Protein AF-A0A935Y525-F1 (afdb_monomer_lite)

pLDDT: mean 77.85, std 13.58, range [33.12, 89.19]

Sequence (110 aa):
MVSRKCKESFSGASYNLYRALKESKNSITVKLVILLGSVDPIRGLLHNMGIDSTARRKDGGLLIPKWPSIVLGTPELTAMEMTGAYTTFANNGVYTKPYFVSRIEDKMEK

Secondary structure (DSSP, 8-state):
----------------HHHHHHTT-HHHHHHHHHHHS-SHHHHHHHHHTT--TT-B-TTSSBSS-SSGGGGGT-S---HHHHHHHHHHHHTTT------S-S----TT--

Structure (mmCIF, N/CA/C/O backbone):
data_AF-A0A935Y525-F1
#
_entry.id   AF-A0A935Y525-F1
#
loop_
_atom_site.group_PDB
_atom_site.id
_atom_site.type_symbol
_atom_site.label_atom_id
_atom_site.label_alt_id
_atom_site.label_comp_id
_atom_site.label_asym_id
_atom_site.label_entity_id
_atom_site.label_seq_id
_atom_site.pdbx_PDB_ins_code
_atom_site.Cartn_x
_atom_site.Cartn_y
_atom_site.Cartn_z
_atom_site.occupancy
_atom_site.B_iso_or_equiv
_atom_site.auth_seq_id
_atom_site.auth_comp_id
_atom_site.auth_asym_id
_atom_site.auth_atom_id
_atom_site.pdbx_PDB_model_num
ATOM 1 N N . MET A 1 1 ? 31.622 -11.680 11.003 1.00 33.12 1 MET A N 1
ATOM 2 C CA . MET A 1 1 ? 30.447 -11.024 11.617 1.00 33.12 1 MET A CA 1
A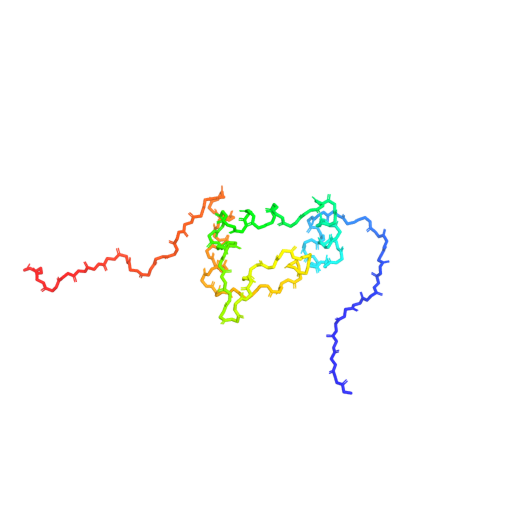TOM 3 C C . MET A 1 1 ? 29.260 -11.185 10.670 1.00 33.12 1 MET A C 1
ATOM 5 O O . MET A 1 1 ? 29.441 -11.124 9.464 1.00 33.12 1 MET A O 1
ATOM 9 N N . VAL A 1 2 ? 28.108 -11.543 11.223 1.00 39.00 2 VAL A N 1
ATOM 10 C CA . VAL A 1 2 ? 26.917 -12.141 10.594 1.00 39.00 2 VAL A CA 1
ATOM 11 C C . VAL A 1 2 ? 26.108 -11.134 9.756 1.00 39.00 2 VAL A C 1
ATOM 13 O O . VAL A 1 2 ? 25.861 -10.041 10.241 1.00 39.00 2 VAL A O 1
ATOM 16 N N . SER A 1 3 ? 25.627 -11.504 8.557 1.00 33.56 3 SER A N 1
ATOM 17 C CA . SER A 1 3 ? 24.188 -11.723 8.270 1.00 33.56 3 SER A CA 1
ATOM 18 C C . SER A 1 3 ? 23.887 -11.876 6.767 1.00 33.56 3 SER A C 1
ATOM 20 O O . SER A 1 3 ? 24.434 -11.184 5.916 1.00 33.56 3 SER A O 1
ATOM 22 N N . ARG A 1 4 ? 23.011 -12.835 6.448 1.00 53.59 4 ARG A N 1
ATOM 23 C CA . ARG A 1 4 ? 22.598 -13.283 5.108 1.00 53.59 4 ARG A CA 1
ATOM 24 C C . ARG A 1 4 ? 21.443 -12.425 4.571 1.00 53.59 4 ARG A C 1
ATOM 26 O O . ARG A 1 4 ? 20.494 -12.218 5.318 1.00 53.59 4 ARG A O 1
ATOM 33 N N . LYS A 1 5 ? 21.425 -12.123 3.263 1.00 41.03 5 LYS A N 1
ATOM 34 C CA . LYS A 1 5 ? 20.338 -12.466 2.303 1.00 41.03 5 LYS A CA 1
ATOM 35 C C . LYS A 1 5 ? 20.443 -11.642 1.013 1.00 41.03 5 LYS A C 1
ATOM 37 O O . LYS A 1 5 ? 20.055 -10.487 0.982 1.00 41.03 5 LYS A O 1
ATOM 42 N N . CYS A 1 6 ? 20.862 -12.296 -0.064 1.00 38.84 6 CYS A N 1
ATOM 43 C CA . CYS A 1 6 ? 20.088 -12.474 -1.297 1.00 38.84 6 CYS A CA 1
ATOM 44 C C . CYS A 1 6 ? 20.976 -13.288 -2.238 1.00 38.84 6 CYS A C 1
ATOM 46 O O . CYS A 1 6 ? 22.076 -12.861 -2.565 1.00 38.84 6 CYS A O 1
ATOM 48 N N . LYS A 1 7 ? 20.556 -14.501 -2.617 1.00 43.41 7 LYS A N 1
ATOM 49 C CA . LYS A 1 7 ? 21.269 -15.266 -3.648 1.00 43.41 7 LYS A CA 1
ATOM 50 C C . LYS A 1 7 ? 21.145 -14.488 -4.958 1.00 43.41 7 LYS A C 1
ATOM 52 O O . LYS A 1 7 ? 20.095 -14.540 -5.599 1.00 43.41 7 LYS A O 1
ATOM 57 N N . GLU A 1 8 ? 22.192 -13.759 -5.324 1.00 50.59 8 GLU A N 1
ATOM 58 C CA . GLU A 1 8 ? 22.363 -13.161 -6.646 1.00 50.59 8 GLU A CA 1
ATOM 59 C C . GLU A 1 8 ? 22.631 -14.281 -7.651 1.00 50.59 8 GLU A C 1
ATOM 61 O O . GLU A 1 8 ? 23.753 -14.608 -8.017 1.00 50.59 8 GLU A O 1
ATOM 66 N N . SER A 1 9 ? 21.562 -14.960 -8.044 1.00 48.06 9 SER A N 1
ATOM 67 C CA . SER A 1 9 ? 21.571 -15.876 -9.173 1.00 48.06 9 SER A CA 1
ATOM 68 C C . SER A 1 9 ? 20.479 -15.394 -10.111 1.00 48.06 9 SER A C 1
ATOM 70 O O . SER A 1 9 ? 19.292 -15.646 -9.890 1.00 48.06 9 SER A O 1
ATOM 72 N N . PHE A 1 10 ? 20.867 -14.632 -11.134 1.00 54.03 10 PHE A N 1
ATOM 73 C CA . PHE A 1 10 ? 19.968 -14.265 -12.221 1.00 54.03 10 PHE A CA 1
ATOM 74 C C . PHE A 1 10 ? 19.703 -15.526 -13.039 1.00 54.03 10 PHE A C 1
ATOM 76 O O . PHE A 1 10 ? 20.463 -15.888 -13.925 1.00 54.03 10 PHE A O 1
ATOM 83 N N . SER A 1 11 ? 18.628 -16.231 -12.690 1.00 58.19 11 SER A N 1
ATOM 84 C CA . SER A 1 11 ? 18.281 -17.536 -13.260 1.00 58.19 11 SER A CA 1
ATOM 85 C C . SER A 1 11 ? 18.023 -17.510 -14.774 1.00 58.19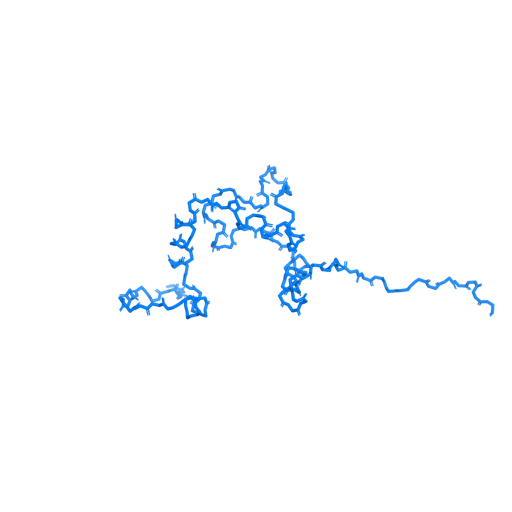 11 SER A C 1
ATOM 87 O O . SER A 1 11 ? 17.880 -18.584 -15.350 1.00 58.19 11 SER A O 1
ATOM 89 N N . GLY A 1 12 ? 17.880 -16.339 -15.411 1.00 58.81 12 GLY A N 1
ATOM 90 C CA . GLY A 1 12 ? 17.531 -16.199 -16.836 1.00 58.81 12 GLY A CA 1
ATOM 91 C C . GLY A 1 12 ? 16.158 -16.772 -17.225 1.00 58.81 12 GLY A C 1
ATOM 92 O O . GLY A 1 12 ? 15.693 -16.551 -18.336 1.00 58.81 12 GLY A O 1
ATOM 93 N N . ALA A 1 13 ? 15.494 -17.482 -16.310 1.00 62.41 13 ALA A N 1
ATOM 94 C CA . ALA A 1 13 ? 14.198 -18.095 -16.512 1.00 62.41 13 ALA A CA 1
ATOM 95 C C . ALA A 1 13 ? 13.115 -17.025 -16.657 1.00 62.41 13 ALA A C 1
ATOM 97 O O . ALA A 1 13 ? 13.087 -16.043 -15.910 1.00 62.41 13 ALA A O 1
ATOM 98 N N . SER A 1 14 ? 12.191 -17.239 -17.591 1.00 65.38 14 SER A N 1
ATOM 99 C CA . SER A 1 14 ? 10.991 -16.420 -17.713 1.00 65.38 14 SER A CA 1
ATOM 100 C C . SER A 1 14 ? 10.165 -16.535 -16.429 1.00 65.38 14 SER A C 1
ATOM 102 O O . SER A 1 14 ? 9.668 -17.606 -16.081 1.00 65.38 14 SER A O 1
ATOM 104 N N . TYR A 1 15 ? 10.023 -15.425 -15.706 1.00 73.88 15 TYR A N 1
ATOM 105 C CA . TYR A 1 15 ? 9.115 -15.322 -14.568 1.00 73.88 15 TYR A CA 1
ATOM 106 C C . TYR A 1 15 ? 7.766 -14.797 -15.051 1.00 73.88 15 TYR A C 1
ATOM 108 O O . TYR A 1 15 ? 7.700 -13.777 -15.733 1.00 73.88 15 TYR A O 1
ATOM 116 N N . ASN A 1 16 ? 6.683 -15.468 -14.659 1.00 85.62 16 ASN A N 1
ATOM 117 C CA . ASN A 1 16 ? 5.355 -14.866 -14.724 1.00 85.62 16 ASN A CA 1
ATOM 118 C C . ASN A 1 16 ? 5.166 -13.891 -13.547 1.00 85.62 16 ASN A C 1
ATOM 120 O O . ASN A 1 16 ? 5.867 -13.974 -12.532 1.00 85.62 16 ASN A O 1
ATOM 124 N N . LEU A 1 17 ? 4.214 -12.963 -13.678 1.00 84.44 17 LEU A N 1
ATOM 125 C CA . LEU A 1 17 ? 3.970 -11.935 -12.661 1.00 84.44 17 LEU A CA 1
ATOM 126 C C . LEU A 1 17 ? 3.617 -12.545 -11.295 1.00 84.44 17 LEU A C 1
ATOM 128 O O . LEU A 1 17 ? 4.088 -12.078 -10.261 1.00 84.44 17 LEU A O 1
ATOM 132 N N . TYR A 1 18 ? 2.859 -13.643 -11.305 1.00 85.38 18 TYR A N 1
ATOM 133 C CA . TYR A 1 18 ? 2.481 -14.384 -10.104 1.00 85.38 18 TYR A CA 1
ATOM 134 C C . TYR A 1 18 ? 3.700 -14.887 -9.314 1.00 85.38 18 TYR A C 1
ATOM 136 O O . TYR A 1 18 ? 3.813 -14.658 -8.111 1.00 85.38 18 TYR A O 1
ATOM 144 N N . ARG A 1 19 ? 4.651 -15.544 -9.985 1.00 84.81 19 ARG A N 1
ATOM 145 C CA . ARG A 1 19 ? 5.862 -16.084 -9.361 1.00 84.81 19 ARG A CA 1
ATOM 146 C C . ARG A 1 19 ? 6.813 -14.973 -8.936 1.00 84.81 19 ARG A C 1
ATOM 148 O O . ARG A 1 19 ? 7.405 -15.073 -7.868 1.00 84.81 19 ARG A O 1
ATOM 155 N N . ALA A 1 20 ? 6.933 -13.917 -9.740 1.00 86.44 20 ALA A N 1
ATOM 156 C CA . ALA A 1 20 ? 7.724 -12.739 -9.395 1.00 86.44 20 ALA A CA 1
ATOM 157 C C . ALA A 1 20 ? 7.250 -12.092 -8.085 1.00 86.44 20 ALA A C 1
ATOM 159 O O . ALA A 1 20 ? 8.074 -11.777 -7.225 1.00 86.44 20 ALA A O 1
ATOM 160 N N . LEU A 1 21 ? 5.929 -11.954 -7.922 1.00 85.50 21 LEU A N 1
ATOM 161 C CA . LEU A 1 21 ? 5.307 -11.444 -6.703 1.00 85.50 21 LEU A CA 1
ATOM 162 C C . LEU A 1 21 ? 5.489 -12.416 -5.529 1.00 85.50 21 LEU A C 1
ATOM 164 O O . LEU A 1 21 ? 5.917 -12.001 -4.457 1.00 85.50 21 LEU A O 1
ATOM 168 N N . LYS A 1 22 ? 5.244 -13.717 -5.744 1.00 85.88 22 LYS A N 1
ATOM 169 C CA . LYS A 1 22 ? 5.431 -14.767 -4.725 1.00 85.88 22 LYS A CA 1
ATOM 170 C C . LYS A 1 22 ? 6.857 -14.799 -4.171 1.00 85.88 22 LYS A C 1
ATOM 172 O O . LYS A 1 22 ? 7.053 -15.000 -2.978 1.00 85.88 22 LYS A O 1
ATOM 177 N N . GLU A 1 23 ? 7.851 -14.633 -5.036 1.00 86.75 23 GLU A N 1
ATOM 178 C CA . GLU A 1 23 ? 9.264 -14.630 -4.652 1.00 86.75 23 GLU A CA 1
ATOM 179 C C . GLU A 1 23 ? 9.780 -13.240 -4.234 1.00 86.75 23 GLU A C 1
ATOM 181 O O . GLU A 1 23 ? 10.970 -13.104 -3.947 1.00 86.75 23 GLU A O 1
ATOM 186 N N . SER A 1 24 ? 8.910 -12.220 -4.191 1.00 86.12 24 SER A N 1
ATOM 187 C CA . SER A 1 24 ? 9.243 -10.837 -3.824 1.00 86.12 24 SER A CA 1
ATOM 188 C C . SER A 1 24 ? 10.477 -10.303 -4.572 1.00 86.12 24 SER A C 1
ATOM 190 O O . SER A 1 24 ? 11.447 -9.804 -3.997 1.00 86.12 24 SER A O 1
ATOM 192 N N . LYS A 1 25 ? 10.498 -10.488 -5.898 1.00 85.00 25 LYS A N 1
ATOM 193 C CA . LYS A 1 25 ? 11.638 -10.106 -6.743 1.00 85.00 25 LYS A CA 1
ATOM 194 C C . LYS A 1 25 ? 11.599 -8.617 -7.081 1.00 85.00 25 LYS A C 1
ATOM 196 O O . LYS A 1 25 ? 11.044 -8.222 -8.106 1.00 85.00 25 LYS A O 1
ATOM 201 N N . ASN A 1 26 ? 12.296 -7.811 -6.283 1.00 85.56 26 ASN A N 1
ATOM 202 C CA . ASN A 1 26 ? 12.410 -6.358 -6.469 1.00 85.56 26 ASN A CA 1
ATOM 203 C C . ASN A 1 26 ? 12.801 -5.943 -7.897 1.00 85.56 26 ASN A C 1
ATOM 205 O O . ASN A 1 26 ? 12.224 -5.007 -8.439 1.00 85.56 26 ASN A O 1
ATOM 209 N N . SER A 1 27 ? 13.738 -6.650 -8.541 1.00 83.62 27 SER A N 1
ATOM 210 C CA . SER A 1 27 ? 14.187 -6.329 -9.906 1.00 83.62 27 SER A CA 1
ATOM 211 C C . SER A 1 27 ? 13.058 -6.400 -10.941 1.00 83.62 27 SER A C 1
ATOM 213 O O . SER A 1 27 ? 13.045 -5.617 -11.888 1.00 83.62 27 SER A O 1
ATOM 215 N N . ILE A 1 28 ? 12.098 -7.316 -10.760 1.00 85.56 28 ILE A N 1
ATOM 216 C CA . ILE A 1 28 ? 10.932 -7.436 -11.644 1.00 85.56 28 ILE A CA 1
ATOM 217 C C . ILE A 1 28 ? 9.955 -6.298 -11.348 1.00 85.56 28 ILE A C 1
ATOM 219 O O . ILE A 1 28 ? 9.495 -5.646 -12.281 1.00 85.56 28 ILE A O 1
ATOM 223 N N . THR A 1 29 ? 9.711 -5.989 -10.072 1.00 84.88 29 THR A N 1
ATOM 224 C CA . THR A 1 29 ? 8.854 -4.866 -9.669 1.00 84.88 29 THR A CA 1
ATOM 225 C C . THR A 1 29 ? 9.374 -3.524 -10.189 1.00 84.88 29 THR A C 1
ATOM 227 O O . THR A 1 29 ? 8.611 -2.750 -10.757 1.00 84.88 29 THR A O 1
ATOM 230 N N . VAL A 1 30 ? 10.683 -3.265 -10.089 1.00 86.44 30 VAL A N 1
ATOM 231 C CA . VAL A 1 30 ? 11.316 -2.062 -10.658 1.00 86.44 30 VAL A CA 1
ATOM 232 C C . VAL A 1 30 ? 11.140 -2.024 -12.175 1.00 86.44 30 VAL A C 1
ATOM 234 O O . VAL A 1 30 ? 10.793 -0.983 -12.729 1.00 86.44 30 VAL A O 1
ATOM 237 N N . LYS A 1 31 ? 11.309 -3.163 -12.858 1.00 87.25 31 LYS A N 1
ATOM 238 C CA . LYS A 1 31 ? 11.101 -3.245 -14.306 1.00 87.25 31 LYS A CA 1
ATOM 239 C C . LYS A 1 31 ? 9.652 -2.951 -14.705 1.00 87.25 31 LYS A C 1
ATOM 241 O O . LYS A 1 31 ? 9.450 -2.284 -15.711 1.00 87.25 31 LYS A O 1
ATOM 246 N N . LEU A 1 32 ? 8.660 -3.366 -13.913 1.00 87.00 32 LEU A N 1
ATOM 247 C CA . LEU A 1 32 ? 7.252 -3.016 -14.145 1.00 87.00 32 LEU A CA 1
ATOM 248 C C . LEU A 1 32 ? 7.016 -1.507 -14.066 1.00 87.00 32 LEU A C 1
ATOM 250 O O . LEU A 1 32 ? 6.325 -0.962 -14.917 1.00 87.00 32 LEU A O 1
ATOM 254 N N . VAL A 1 33 ? 7.625 -0.817 -13.100 1.00 86.31 33 VAL A N 1
ATOM 255 C CA . VAL A 1 33 ? 7.512 0.649 -13.009 1.00 86.31 33 VAL A CA 1
ATOM 256 C C . VAL A 1 33 ? 8.158 1.342 -14.195 1.00 86.31 33 VAL A C 1
ATOM 258 O O . VAL A 1 33 ? 7.584 2.277 -14.740 1.00 86.31 33 VAL A O 1
ATOM 261 N N . ILE A 1 34 ? 9.329 0.867 -14.624 1.00 85.69 34 ILE A N 1
ATOM 262 C CA . ILE A 1 34 ? 9.996 1.402 -15.816 1.00 85.69 34 ILE A CA 1
ATOM 263 C C . ILE A 1 34 ? 9.104 1.218 -17.053 1.00 85.69 34 ILE A C 1
ATOM 265 O O . ILE A 1 34 ? 9.001 2.135 -17.860 1.00 85.69 34 ILE A O 1
ATOM 269 N N . LEU A 1 35 ? 8.422 0.074 -17.180 1.00 87.38 35 LEU A N 1
ATOM 270 C CA . LEU A 1 35 ? 7.473 -0.185 -18.271 1.00 87.38 35 LEU A CA 1
ATOM 271 C C . LEU A 1 35 ? 6.219 0.698 -18.199 1.00 87.38 35 LEU A C 1
ATOM 273 O O . LEU A 1 35 ? 5.710 1.102 -19.239 1.00 87.38 35 LEU A O 1
ATOM 277 N N . LEU A 1 36 ? 5.732 1.009 -16.995 1.00 86.75 36 LEU A N 1
ATOM 278 C CA . LEU A 1 36 ? 4.626 1.951 -16.788 1.00 86.75 36 LEU A CA 1
ATOM 279 C C . LEU A 1 36 ? 5.023 3.401 -17.104 1.00 86.75 36 LEU A C 1
ATOM 281 O O . LEU A 1 36 ? 4.151 4.234 -17.330 1.00 86.75 36 LEU A O 1
ATOM 285 N N . GLY A 1 37 ? 6.320 3.722 -17.096 1.00 84.25 37 GLY A N 1
ATOM 286 C CA . GLY A 1 37 ? 6.858 5.050 -17.403 1.00 84.25 37 GLY A CA 1
ATOM 287 C C . GLY A 1 37 ? 6.644 6.099 -16.306 1.00 84.25 37 GLY A C 1
ATOM 288 O O . GLY A 1 37 ? 7.384 7.078 -16.247 1.00 84.25 37 GLY A O 1
ATOM 289 N N . SER A 1 38 ? 5.686 5.896 -15.401 1.00 85.56 38 SER A N 1
ATOM 290 C CA . SER A 1 38 ? 5.429 6.777 -14.263 1.00 85.56 38 SER A CA 1
ATOM 291 C C . SER A 1 38 ? 4.968 6.006 -13.023 1.00 85.56 38 SER A C 1
ATOM 293 O O . SER A 1 38 ? 4.505 4.866 -13.089 1.00 85.56 38 SER A O 1
ATOM 295 N N . VAL A 1 39 ? 5.095 6.644 -11.854 1.00 85.06 39 VAL A N 1
ATOM 296 C CA . VAL A 1 39 ? 4.575 6.118 -10.576 1.00 85.06 39 VAL A CA 1
ATOM 297 C C . VAL A 1 39 ? 3.157 6.602 -10.268 1.00 85.06 39 VAL A C 1
ATOM 299 O O . VAL A 1 39 ? 2.556 6.169 -9.288 1.00 85.06 39 VAL A O 1
ATOM 302 N N . ASP A 1 40 ? 2.604 7.488 -11.092 1.00 86.69 40 ASP A N 1
ATOM 303 C CA . ASP A 1 40 ? 1.254 8.029 -10.937 1.00 86.69 40 ASP A CA 1
ATOM 304 C C . ASP A 1 40 ? 0.150 6.962 -10.870 1.00 86.69 40 ASP A C 1
ATOM 306 O O . ASP A 1 40 ? -0.686 7.072 -9.971 1.00 86.69 40 ASP A O 1
ATOM 310 N N . PRO A 1 41 ? 0.140 5.889 -11.695 1.00 87.50 41 PRO A N 1
ATOM 311 C CA . PRO A 1 41 ? -0.871 4.838 -11.553 1.00 87.50 41 PRO A CA 1
ATOM 312 C C . PRO A 1 41 ? -0.782 4.118 -10.201 1.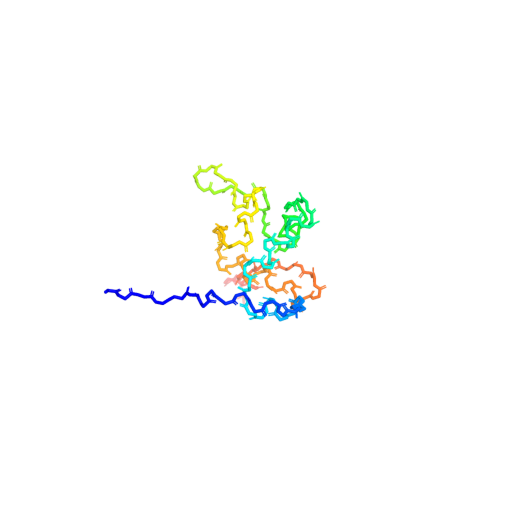00 87.50 41 PRO A C 1
ATOM 314 O O . PRO A 1 41 ? -1.803 3.771 -9.613 1.00 87.50 41 PRO A O 1
ATOM 317 N N . ILE A 1 42 ? 0.430 3.947 -9.664 1.00 87.50 42 ILE A N 1
ATOM 318 C CA . ILE A 1 42 ? 0.651 3.337 -8.345 1.00 87.50 42 ILE A CA 1
ATOM 319 C C . ILE A 1 42 ? 0.128 4.270 -7.250 1.00 87.50 42 ILE A C 1
ATOM 321 O O . ILE A 1 42 ? -0.561 3.834 -6.333 1.00 87.50 42 ILE A O 1
ATOM 325 N N . ARG A 1 43 ? 0.404 5.573 -7.365 1.00 87.00 43 ARG A N 1
ATOM 326 C CA . ARG A 1 43 ? -0.093 6.594 -6.432 1.00 87.00 43 ARG A CA 1
ATOM 327 C C . ARG A 1 43 ? -1.618 6.696 -6.447 1.00 87.00 43 ARG A C 1
ATOM 329 O O . ARG A 1 43 ? -2.214 6.813 -5.382 1.00 87.00 43 ARG A O 1
ATOM 336 N N . GLY A 1 44 ? -2.233 6.634 -7.627 1.00 88.62 44 GLY A N 1
ATOM 337 C CA . GLY A 1 44 ? -3.687 6.631 -7.784 1.00 88.62 44 GLY A CA 1
ATOM 338 C C . GLY A 1 44 ? -4.328 5.386 -7.174 1.00 88.62 44 GLY A C 1
ATOM 339 O O . GLY A 1 44 ? -5.314 5.495 -6.451 1.00 88.62 44 GLY A O 1
ATOM 340 N N . LEU A 1 45 ? -3.721 4.212 -7.377 1.00 88.62 45 LEU A N 1
ATOM 341 C CA . LEU A 1 45 ? -4.176 2.975 -6.745 1.00 88.62 45 LEU A CA 1
ATOM 342 C C . LEU A 1 45 ? -4.116 3.063 -5.213 1.00 88.62 45 LEU A C 1
ATOM 344 O O . LEU A 1 45 ? -5.088 2.725 -4.546 1.00 88.62 45 LEU A O 1
ATOM 348 N N . LEU A 1 46 ? -3.006 3.560 -4.661 1.00 87.50 46 LEU A N 1
ATOM 349 C CA . LEU A 1 46 ? -2.852 3.750 -3.215 1.00 87.50 46 LEU A CA 1
ATOM 350 C C . LEU A 1 46 ? -3.895 4.729 -2.658 1.00 87.50 46 LEU A C 1
ATOM 352 O O . LEU A 1 46 ? -4.494 4.447 -1.622 1.00 87.50 46 LEU A O 1
ATOM 356 N N . HIS A 1 47 ? -4.177 5.815 -3.384 1.00 88.75 47 HIS A N 1
ATOM 357 C CA . HIS A 1 47 ? -5.228 6.768 -3.023 1.00 88.75 47 HIS A CA 1
ATOM 358 C C . HIS A 1 47 ? -6.610 6.108 -2.956 1.00 88.75 47 HIS A C 1
ATOM 360 O O . HIS A 1 47 ? -7.326 6.284 -1.973 1.00 88.75 47 HIS A O 1
ATOM 366 N N . ASN A 1 48 ? -6.947 5.269 -3.938 1.00 87.50 48 ASN A N 1
ATOM 367 C CA . ASN A 1 48 ? -8.205 4.516 -3.946 1.00 87.50 48 ASN A CA 1
ATOM 368 C C . ASN A 1 48 ? -8.285 3.473 -2.816 1.00 87.50 48 ASN A C 1
ATOM 370 O O . ASN A 1 48 ? -9.376 3.127 -2.373 1.00 87.50 48 ASN A O 1
ATOM 374 N N . MET A 1 49 ? -7.140 2.993 -2.325 1.00 87.31 49 MET A N 1
ATOM 375 C CA . MET A 1 49 ? -7.032 2.080 -1.181 1.00 87.31 49 MET A CA 1
ATOM 376 C C . MET A 1 49 ? -7.025 2.800 0.176 1.00 87.31 49 MET A C 1
ATOM 378 O O . MET A 1 49 ? -6.773 2.170 1.203 1.00 87.31 49 MET A O 1
ATOM 382 N N . GLY A 1 50 ? -7.287 4.110 0.191 1.00 84.75 50 GLY A N 1
ATOM 383 C CA . GLY A 1 50 ? -7.353 4.922 1.404 1.00 84.75 50 GLY A CA 1
ATOM 384 C C . GLY A 1 50 ? -6.003 5.402 1.933 1.00 84.75 50 GLY A C 1
ATOM 385 O O . GLY A 1 50 ? -5.957 5.972 3.020 1.00 84.75 50 GLY A O 1
ATOM 386 N N . ILE A 1 51 ? -4.913 5.200 1.185 1.00 85.44 51 ILE A N 1
ATOM 387 C CA . ILE A 1 51 ? -3.603 5.776 1.499 1.00 85.44 51 ILE A CA 1
ATOM 388 C C . ILE A 1 51 ? -3.484 7.091 0.738 1.00 85.44 51 ILE A C 1
ATOM 390 O O . ILE A 1 51 ? -3.298 7.113 -0.479 1.00 85.44 51 ILE A O 1
ATOM 394 N N . ASP A 1 52 ? -3.584 8.209 1.449 1.00 81.69 52 ASP A N 1
ATOM 395 C CA . ASP A 1 52 ? -3.554 9.521 0.817 1.00 81.69 52 ASP A CA 1
ATOM 396 C C . ASP A 1 52 ? -2.203 9.781 0.126 1.00 81.69 52 ASP A C 1
ATOM 398 O O . ASP A 1 52 ? -1.156 9.957 0.750 1.00 81.69 52 ASP A O 1
ATOM 402 N N . SER A 1 53 ? -2.236 9.831 -1.207 1.00 78.62 53 SER A N 1
ATOM 403 C CA . SER A 1 53 ? -1.064 10.109 -2.038 1.00 78.62 53 SER A CA 1
ATOM 404 C C . SER A 1 53 ? -0.479 11.513 -1.829 1.00 78.62 53 SER A C 1
ATOM 406 O O . SER A 1 53 ? 0.680 11.752 -2.188 1.00 78.62 53 SER A O 1
ATOM 408 N N . THR A 1 54 ? -1.255 12.439 -1.262 1.00 76.31 54 THR A N 1
ATOM 409 C CA . THR A 1 54 ? -0.847 13.816 -0.957 1.00 76.31 54 THR A CA 1
ATOM 410 C C . THR A 1 54 ? -0.389 14.003 0.485 1.00 76.31 54 THR A C 1
ATOM 412 O O . THR A 1 54 ? 0.199 15.046 0.793 1.00 76.31 54 THR A O 1
ATOM 415 N N . ALA A 1 55 ? -0.589 12.993 1.340 1.00 78.81 55 ALA A N 1
ATOM 416 C CA . ALA A 1 55 ? -0.156 13.038 2.725 1.00 78.81 55 ALA A CA 1
ATOM 417 C C . ALA A 1 55 ? 1.338 13.350 2.804 1.00 78.81 55 ALA A C 1
ATOM 419 O O . ALA A 1 55 ? 2.161 12.847 2.028 1.00 78.81 55 ALA A O 1
ATOM 420 N N . ARG A 1 56 ? 1.683 14.211 3.757 1.00 75.25 56 ARG A N 1
ATOM 421 C CA . ARG A 1 56 ? 3.063 14.583 4.043 1.00 75.25 56 ARG A CA 1
ATOM 422 C C . ARG A 1 56 ? 3.511 13.910 5.324 1.00 75.25 56 ARG A C 1
ATOM 424 O O . ARG A 1 56 ? 2.766 13.836 6.299 1.00 75.25 56 ARG A O 1
ATOM 431 N N . ARG A 1 57 ? 4.748 13.432 5.313 1.00 71.00 57 ARG A N 1
ATOM 432 C CA . ARG A 1 57 ? 5.446 13.012 6.520 1.00 71.00 57 ARG A CA 1
ATOM 433 C C . ARG A 1 57 ? 5.725 14.231 7.403 1.00 71.00 57 ARG A C 1
ATOM 435 O O . ARG A 1 57 ? 5.675 15.381 6.963 1.00 71.00 57 ARG A O 1
ATOM 442 N N . LYS A 1 58 ? 6.045 13.963 8.671 1.00 66.69 58 LYS A N 1
ATOM 443 C CA . LYS A 1 58 ? 6.376 14.988 9.679 1.00 66.69 58 LYS A CA 1
ATOM 444 C C . LYS A 1 58 ? 7.617 15.819 9.319 1.00 66.69 58 LYS A C 1
ATOM 446 O O . LYS A 1 58 ? 7.797 16.901 9.859 1.00 66.69 58 LYS A O 1
ATOM 451 N N . ASP A 1 59 ? 8.443 15.318 8.407 1.00 72.12 59 ASP A N 1
ATOM 452 C CA . ASP A 1 59 ? 9.651 15.949 7.867 1.00 72.12 59 ASP A CA 1
ATOM 453 C C . ASP A 1 59 ? 9.379 16.871 6.655 1.00 72.12 59 ASP A C 1
ATOM 455 O O . ASP A 1 59 ? 10.305 17.467 6.109 1.00 72.12 59 ASP A O 1
ATOM 459 N N . GLY A 1 60 ? 8.118 17.008 6.223 1.00 70.62 60 GLY A N 1
ATOM 460 C CA . GLY A 1 60 ? 7.721 17.823 5.072 1.00 70.62 60 GLY A CA 1
ATOM 461 C C . GLY A 1 60 ? 7.841 17.117 3.716 1.00 70.62 60 GLY A C 1
ATOM 462 O O . GLY A 1 60 ? 7.412 17.679 2.704 1.00 70.62 60 GLY A O 1
ATOM 463 N N . GLY A 1 61 ? 8.361 15.886 3.683 1.00 74.31 61 GLY A N 1
ATOM 464 C CA . GLY A 1 61 ? 8.388 15.039 2.495 1.00 74.31 61 GLY A CA 1
ATOM 465 C C . GLY A 1 61 ? 7.012 14.458 2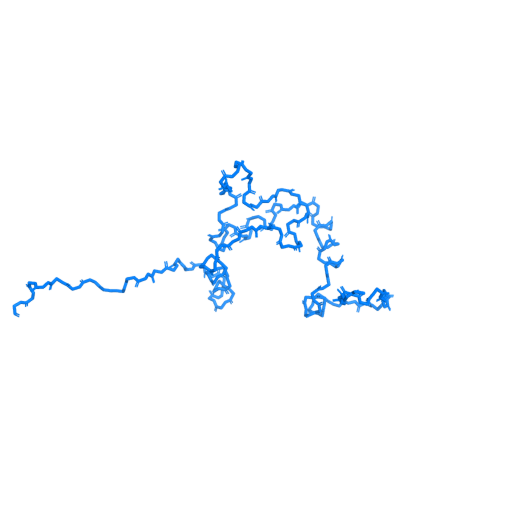.157 1.00 74.31 61 GLY A C 1
ATOM 466 O O . GLY A 1 61 ? 6.125 14.359 3.004 1.00 74.31 61 GLY A O 1
ATOM 467 N N . LEU A 1 62 ? 6.814 14.046 0.903 1.00 75.75 62 LEU A N 1
ATOM 468 C CA . LEU A 1 62 ? 5.629 13.268 0.525 1.00 75.75 62 LEU A CA 1
ATOM 469 C C . LEU A 1 62 ? 5.704 11.877 1.171 1.00 75.75 62 LEU A C 1
ATOM 471 O O . LEU A 1 62 ? 6.728 11.203 1.055 1.00 75.75 62 LEU A O 1
ATOM 475 N N . LEU A 1 63 ? 4.606 11.431 1.792 1.00 76.50 63 LEU A N 1
ATOM 476 C CA . LEU A 1 63 ? 4.474 10.086 2.366 1.00 76.50 63 LEU A CA 1
ATOM 477 C C . LEU A 1 63 ? 4.773 9.021 1.312 1.00 76.50 63 LEU A C 1
ATOM 479 O O . LEU A 1 63 ? 5.563 8.104 1.533 1.00 76.50 63 LEU A O 1
ATOM 483 N N . ILE A 1 64 ? 4.187 9.221 0.133 1.00 81.12 64 ILE A N 1
ATOM 484 C CA . ILE A 1 64 ? 4.458 8.441 -1.060 1.00 81.12 64 ILE A CA 1
ATOM 485 C C . ILE A 1 64 ? 5.359 9.277 -1.981 1.00 81.12 64 ILE A C 1
ATOM 487 O O . ILE A 1 64 ? 4.889 10.275 -2.536 1.00 81.12 64 ILE A O 1
ATOM 491 N N . PRO A 1 65 ? 6.636 8.913 -2.187 1.00 77.38 65 PRO A N 1
ATOM 492 C CA . PRO A 1 65 ? 7.509 9.643 -3.100 1.00 77.38 65 PRO A CA 1
ATOM 493 C C . PRO A 1 65 ? 7.067 9.468 -4.562 1.00 77.38 65 PRO A C 1
ATOM 495 O O . PRO A 1 65 ? 6.462 8.463 -4.934 1.00 77.38 65 PRO A O 1
ATOM 498 N N . LYS A 1 66 ? 7.397 10.442 -5.420 1.00 78.62 66 LYS A N 1
ATOM 499 C CA . LYS A 1 66 ? 7.200 10.349 -6.883 1.00 78.62 66 LYS A CA 1
ATOM 500 C C . LYS A 1 66 ? 8.354 9.629 -7.606 1.00 78.62 66 LYS A C 1
ATOM 502 O O . LYS A 1 66 ? 8.471 9.695 -8.824 1.00 78.62 66 LYS A O 1
ATOM 507 N N . TRP A 1 67 ? 9.209 8.951 -6.849 1.00 79.94 67 TRP A N 1
ATOM 508 C CA . TRP A 1 67 ? 10.392 8.262 -7.349 1.00 79.94 67 TRP A CA 1
ATOM 509 C C . TRP A 1 67 ? 10.140 6.754 -7.438 1.00 79.94 67 TRP A C 1
ATOM 511 O O . TRP A 1 67 ? 9.378 6.216 -6.629 1.00 79.94 67 TRP A O 1
ATOM 521 N N . PRO A 1 68 ? 10.810 6.036 -8.361 1.00 77.50 68 PRO A N 1
ATOM 522 C CA . PRO A 1 68 ? 10.634 4.592 -8.522 1.00 77.50 68 PRO A CA 1
ATOM 523 C C . PRO A 1 68 ? 11.041 3.792 -7.277 1.00 77.50 68 PRO A C 1
ATOM 525 O O . PRO A 1 68 ? 10.660 2.637 -7.152 1.00 77.50 68 PRO A O 1
ATOM 528 N N . SER A 1 69 ? 11.755 4.395 -6.321 1.00 79.12 69 SER A N 1
ATOM 529 C CA . SER A 1 69 ? 12.094 3.784 -5.030 1.00 79.12 69 SER A CA 1
ATOM 530 C C . SER A 1 69 ? 10.877 3.360 -4.199 1.00 79.12 69 SER A C 1
ATOM 532 O O . SER A 1 69 ? 11.025 2.498 -3.330 1.00 79.12 69 SER A O 1
ATOM 534 N N . ILE A 1 70 ? 9.683 3.897 -4.482 1.00 81.81 70 ILE A N 1
ATOM 535 C CA . ILE A 1 70 ? 8.422 3.517 -3.827 1.00 81.81 70 ILE A CA 1
ATOM 536 C C . ILE A 1 70 ? 8.192 1.999 -3.830 1.00 81.81 70 ILE A C 1
ATOM 538 O O . ILE A 1 70 ? 7.746 1.438 -2.831 1.00 81.81 70 ILE A O 1
ATOM 542 N N . VAL A 1 71 ? 8.558 1.307 -4.914 1.00 76.38 71 VAL A N 1
ATOM 543 C CA . VAL A 1 71 ? 8.281 -0.132 -5.064 1.00 76.38 71 VAL A CA 1
ATOM 544 C C . VAL A 1 71 ? 9.182 -1.037 -4.241 1.00 76.38 71 VAL A C 1
ATOM 546 O O . VAL A 1 71 ? 8.993 -2.250 -4.230 1.00 76.38 71 VAL A O 1
ATOM 549 N N . LEU A 1 72 ? 10.152 -0.452 -3.544 1.00 78.06 72 LEU A N 1
ATOM 550 C CA . LEU A 1 72 ? 11.021 -1.150 -2.607 1.00 78.06 72 LEU A CA 1
ATOM 551 C C . LEU A 1 72 ? 10.508 -1.076 -1.160 1.00 78.06 72 LEU A C 1
ATOM 553 O O . LEU A 1 72 ? 11.177 -1.581 -0.266 1.00 78.06 72 LEU A O 1
ATOM 557 N N . GLY A 1 73 ? 9.347 -0.455 -0.914 1.00 75.00 73 GLY A N 1
ATOM 558 C CA . GLY A 1 73 ? 8.776 -0.347 0.434 1.00 75.00 73 GLY A CA 1
ATOM 559 C C . GLY A 1 73 ? 9.334 0.818 1.258 1.00 75.00 73 GLY A C 1
ATOM 560 O O . GLY A 1 73 ? 9.427 0.723 2.474 1.00 75.00 73 GLY A O 1
ATOM 561 N N . THR A 1 74 ? 9.701 1.927 0.609 1.00 72.50 74 THR A N 1
ATOM 562 C CA . THR A 1 74 ? 10.132 3.170 1.280 1.00 72.50 74 THR A CA 1
ATOM 563 C C . THR A 1 74 ? 9.047 4.008 1.993 1.00 72.50 74 THR A C 1
ATOM 565 O O . THR A 1 74 ? 9.439 4.820 2.843 1.00 72.50 74 THR A O 1
ATOM 568 N N . PRO A 1 75 ? 7.729 3.927 1.691 1.00 76.94 75 PRO A N 1
ATOM 569 C CA . PRO A 1 75 ? 6.753 4.732 2.425 1.00 76.94 75 PRO A CA 1
ATOM 570 C C . PRO A 1 75 ? 6.565 4.204 3.856 1.00 76.94 75 PRO A C 1
ATOM 572 O O . PRO A 1 75 ? 6.375 3.009 4.069 1.00 76.94 75 PRO A O 1
ATOM 575 N N . GLU A 1 76 ? 6.600 5.105 4.838 1.00 75.88 76 GLU A N 1
ATOM 576 C CA . GLU A 1 76 ? 6.187 4.805 6.213 1.00 75.88 76 GLU A CA 1
ATOM 577 C C . GLU A 1 76 ? 4.662 4.794 6.267 1.00 75.88 76 GLU A C 1
ATOM 579 O O . GLU A 1 76 ? 4.038 5.834 6.100 1.00 75.88 76 GLU A O 1
ATOM 584 N N . LEU A 1 77 ? 4.065 3.628 6.492 1.00 83.00 77 LEU A N 1
ATOM 585 C CA . LEU A 1 77 ? 2.620 3.474 6.642 1.00 83.00 77 LEU A CA 1
ATOM 586 C C . LEU A 1 77 ? 2.309 2.933 8.033 1.00 83.00 77 LEU A C 1
ATOM 588 O O . LEU A 1 77 ? 3.054 2.116 8.580 1.00 83.00 77 LEU A O 1
ATOM 592 N N . THR A 1 78 ? 1.191 3.363 8.606 1.00 86.00 78 THR A N 1
ATOM 593 C CA . THR A 1 78 ? 0.690 2.787 9.853 1.00 86.00 78 THR A CA 1
ATOM 594 C C . THR A 1 78 ? 0.081 1.406 9.602 1.00 86.00 78 THR A C 1
ATOM 596 O O . THR A 1 78 ? -0.417 1.098 8.516 1.00 86.00 78 THR A O 1
ATOM 599 N N . ALA A 1 79 ? 0.069 0.556 10.633 1.00 85.62 79 ALA A N 1
ATOM 600 C CA . ALA A 1 79 ? -0.542 -0.772 10.542 1.00 85.62 79 ALA A CA 1
ATOM 601 C C . ALA A 1 79 ? -2.031 -0.706 10.150 1.00 85.62 79 ALA A C 1
ATOM 603 O O . ALA A 1 79 ? -2.527 -1.577 9.435 1.00 85.62 79 ALA A O 1
ATOM 604 N N . MET A 1 80 ? -2.733 0.345 10.579 1.00 86.06 80 MET A N 1
ATOM 605 C CA . MET A 1 80 ? -4.141 0.570 10.259 1.00 86.06 80 MET A CA 1
ATOM 606 C C . MET A 1 80 ? -4.349 0.908 8.778 1.00 86.06 80 MET A C 1
ATOM 608 O O . MET A 1 80 ? -5.240 0.341 8.151 1.00 86.06 80 MET A O 1
ATOM 612 N N . GLU A 1 81 ? -3.508 1.770 8.202 1.00 86.38 81 GLU A N 1
ATOM 613 C CA . GLU A 1 81 ? -3.543 2.088 6.767 1.00 86.38 81 GLU A CA 1
ATOM 614 C C . GLU A 1 81 ? -3.223 0.858 5.919 1.00 86.38 81 GLU A C 1
ATOM 616 O O . GLU A 1 81 ? -3.930 0.575 4.954 1.00 86.38 81 GLU A O 1
ATOM 621 N N . MET A 1 82 ? -2.211 0.077 6.313 1.00 88.00 82 MET A N 1
ATOM 622 C CA . MET A 1 82 ? -1.875 -1.164 5.618 1.00 88.00 82 MET A CA 1
ATOM 623 C C . MET A 1 82 ? -3.037 -2.162 5.688 1.00 88.00 82 MET A C 1
ATOM 625 O O . MET A 1 82 ? -3.450 -2.696 4.665 1.00 88.00 82 MET A O 1
ATOM 629 N N . THR A 1 83 ? -3.631 -2.368 6.865 1.00 88.06 83 THR A N 1
ATOM 630 C CA . THR A 1 83 ? -4.774 -3.284 7.022 1.00 88.06 83 THR A CA 1
ATOM 631 C C . THR A 1 83 ? -5.979 -2.829 6.194 1.00 88.06 83 THR A C 1
ATOM 633 O O . THR A 1 83 ? -6.588 -3.642 5.497 1.00 88.06 83 THR A O 1
ATOM 636 N N . GLY A 1 84 ? -6.294 -1.531 6.199 1.00 88.19 84 GLY A N 1
ATOM 637 C CA . GLY A 1 84 ? -7.358 -0.960 5.369 1.00 88.19 84 GLY A CA 1
ATOM 638 C C . GLY A 1 84 ? -7.105 -1.143 3.869 1.00 88.19 84 GLY A C 1
ATOM 639 O O . GLY A 1 84 ? -7.996 -1.585 3.145 1.00 88.19 84 GLY A O 1
ATOM 640 N N . ALA A 1 85 ? -5.875 -0.904 3.408 1.00 88.62 85 ALA A N 1
ATOM 641 C CA . ALA A 1 85 ? -5.505 -1.096 2.008 1.00 88.62 85 ALA A CA 1
ATOM 642 C C . ALA A 1 85 ? -5.612 -2.567 1.579 1.00 88.62 85 ALA A C 1
ATOM 644 O O . ALA A 1 85 ? -6.1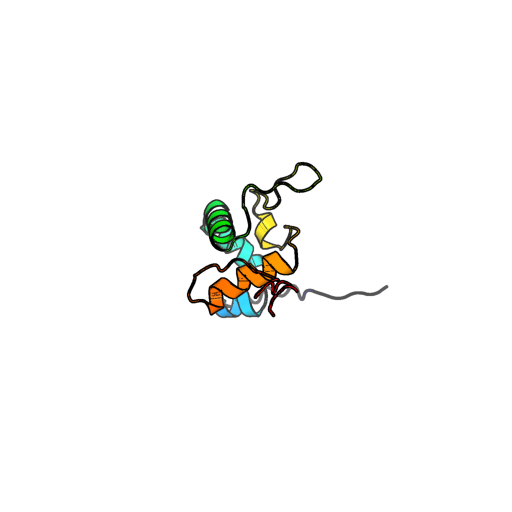83 -2.867 0.532 1.00 88.62 85 ALA A O 1
ATOM 645 N N . TYR A 1 86 ? -5.143 -3.506 2.405 1.00 88.12 86 TYR A N 1
ATOM 646 C CA . TYR A 1 86 ? -5.268 -4.940 2.122 1.00 88.12 86 TYR A CA 1
ATOM 647 C C . TYR A 1 86 ? -6.725 -5.421 2.115 1.00 88.12 86 TYR A C 1
ATOM 649 O O . TYR A 1 86 ? -7.075 -6.318 1.348 1.00 88.12 86 TYR A O 1
ATOM 657 N N . THR A 1 87 ? -7.588 -4.793 2.915 1.00 89.19 87 THR A N 1
ATOM 658 C CA . THR A 1 87 ? -9.018 -5.121 2.984 1.00 89.19 87 THR A CA 1
ATOM 659 C C . THR A 1 87 ? -9.726 -4.845 1.655 1.00 89.19 87 THR A C 1
ATOM 661 O O . THR A 1 87 ? -10.661 -5.558 1.308 1.00 89.19 87 THR A O 1
ATOM 664 N N . THR A 1 88 ? -9.239 -3.896 0.848 1.00 88.94 88 THR A N 1
ATOM 665 C CA . THR A 1 88 ? -9.803 -3.625 -0.487 1.00 88.94 88 THR A CA 1
ATOM 666 C C . THR A 1 88 ? -9.744 -4.840 -1.411 1.00 88.94 88 THR A C 1
ATOM 668 O O . THR A 1 88 ? -10.693 -5.088 -2.147 1.00 88.94 88 THR A O 1
ATOM 671 N N . PHE A 1 89 ? -8.683 -5.651 -1.337 1.00 87.81 89 PHE A N 1
ATOM 672 C CA . PHE A 1 89 ? -8.570 -6.871 -2.139 1.00 87.81 89 PHE A CA 1
ATOM 673 C C . PHE A 1 89 ? -9.568 -7.944 -1.699 1.00 87.81 89 PHE A C 1
ATOM 675 O O . PHE A 1 89 ? -10.091 -8.667 -2.544 1.00 87.81 89 PHE A O 1
ATOM 682 N N . ALA A 1 90 ? -9.852 -8.030 -0.397 1.00 88.56 90 ALA A N 1
ATOM 683 C CA . ALA A 1 90 ? -10.877 -8.925 0.135 1.00 88.56 90 ALA A CA 1
ATOM 684 C C . ALA A 1 90 ? -12.297 -8.434 -0.200 1.00 88.56 90 ALA A C 1
ATOM 686 O O . ALA A 1 90 ? -13.176 -9.242 -0.476 1.00 88.56 90 ALA A O 1
ATOM 687 N N . ASN A 1 91 ? -12.498 -7.115 -0.245 1.00 89.06 91 ASN A N 1
ATOM 688 C CA . ASN A 1 91 ? -13.779 -6.457 -0.509 1.00 89.06 91 ASN A CA 1
ATOM 689 C C . ASN A 1 91 ? -14.007 -6.144 -2.000 1.00 89.06 91 ASN A C 1
ATOM 691 O O . ASN A 1 91 ? -14.619 -5.130 -2.336 1.00 89.06 91 ASN A O 1
ATOM 695 N N . ASN A 1 92 ? -13.490 -6.972 -2.914 1.00 86.69 92 ASN A N 1
ATOM 696 C CA . ASN A 1 92 ? -13.688 -6.824 -4.365 1.00 86.69 92 ASN A CA 1
ATOM 697 C C . ASN A 1 92 ? -13.327 -5.428 -4.930 1.00 86.69 92 ASN A C 1
ATOM 699 O O . ASN A 1 92 ? -13.915 -4.973 -5.908 1.00 86.69 92 ASN A O 1
ATOM 703 N N . GLY A 1 93 ? -12.348 -4.750 -4.332 1.00 84.94 93 GLY A N 1
ATOM 704 C CA . GLY A 1 93 ? -11.870 -3.427 -4.738 1.00 84.94 93 GLY A CA 1
ATOM 705 C C . GLY A 1 93 ? -12.526 -2.248 -4.014 1.00 84.94 93 GLY A C 1
ATOM 706 O O . GLY A 1 93 ? -12.186 -1.106 -4.311 1.00 84.94 93 GLY A O 1
ATOM 707 N N . VAL A 1 94 ? -13.429 -2.488 -3.058 1.00 85.75 94 VAL A N 1
ATOM 708 C CA . VAL A 1 94 ? -14.073 -1.419 -2.281 1.00 85.75 94 VAL A CA 1
ATOM 709 C C . VAL A 1 94 ? -13.272 -1.123 -1.016 1.00 85.75 94 VAL A C 1
ATOM 711 O O . VAL A 1 94 ? -13.074 -1.991 -0.163 1.00 85.75 94 VAL A O 1
ATOM 714 N N . TYR A 1 95 ? -12.821 0.124 -0.876 1.00 87.69 95 TYR A N 1
ATOM 715 C CA . TYR A 1 95 ? -12.196 0.598 0.354 1.00 87.69 95 TYR A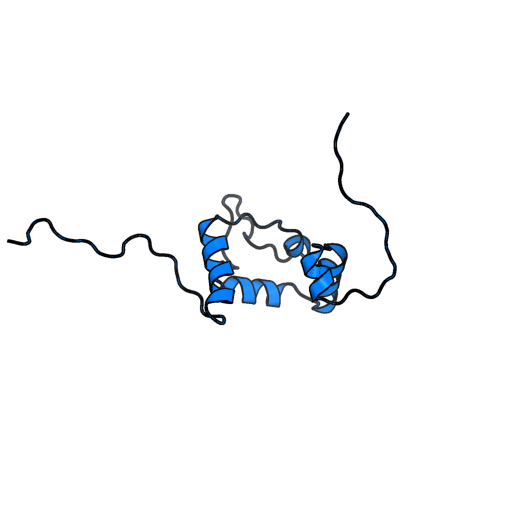 CA 1
ATOM 716 C C . TYR A 1 95 ? -13.237 0.894 1.433 1.00 87.69 95 TYR A C 1
ATOM 718 O O . TYR A 1 95 ? -14.166 1.673 1.223 1.00 87.69 95 TYR A O 1
ATOM 726 N N . THR A 1 96 ? -13.025 0.320 2.616 1.00 82.88 96 THR A N 1
ATOM 727 C CA . THR A 1 96 ? -13.826 0.593 3.810 1.00 82.88 96 THR A CA 1
ATOM 728 C C . THR A 1 96 ? -12.940 1.248 4.858 1.00 82.88 96 THR A C 1
ATOM 730 O O . THR A 1 96 ? -11.913 0.692 5.250 1.00 82.88 96 THR A O 1
ATOM 733 N N . LYS A 1 97 ? -13.346 2.428 5.338 1.00 83.00 97 LYS A N 1
ATOM 734 C CA . LYS A 1 97 ? -12.621 3.135 6.395 1.00 83.00 97 LYS A CA 1
ATOM 735 C C . LYS A 1 97 ? -12.710 2.335 7.706 1.00 83.00 97 LYS A C 1
ATOM 737 O O . LYS A 1 97 ? -13.827 2.046 8.141 1.00 83.00 97 LYS A O 1
ATOM 742 N N . PRO A 1 98 ? -11.580 2.000 8.354 1.00 80.50 98 PRO A N 1
ATOM 743 C CA . PRO A 1 98 ? -11.607 1.311 9.637 1.00 80.50 98 PRO A CA 1
ATOM 744 C C . PRO A 1 98 ? -12.249 2.208 10.704 1.00 80.50 98 PRO A C 1
ATOM 746 O O . PRO A 1 98 ? -11.914 3.390 10.816 1.00 80.50 98 PRO A O 1
ATOM 749 N N . TYR A 1 99 ? -13.172 1.647 11.485 1.00 82.19 99 TYR A N 1
ATOM 750 C CA . TYR A 1 99 ? -13.832 2.315 12.605 1.00 82.19 99 TYR A CA 1
ATOM 751 C C . TYR A 1 99 ? -13.694 1.465 13.873 1.00 82.19 99 TYR A C 1
ATOM 753 O O . TYR A 1 99 ? -13.759 0.240 13.819 1.00 82.19 99 TYR A O 1
ATOM 761 N N . PHE A 1 100 ? -13.470 2.123 15.012 1.00 81.69 100 PHE A N 1
ATOM 762 C CA . PHE A 1 100 ? -13.254 1.455 16.304 1.00 81.69 100 PHE A CA 1
ATOM 763 C C . PHE A 1 100 ? -14.518 1.366 17.159 1.00 81.69 100 PHE A C 1
ATOM 765 O O . PHE A 1 100 ? -14.624 0.500 18.020 1.00 81.69 100 PHE A O 1
ATOM 772 N N . VAL A 1 101 ? -15.466 2.274 16.938 1.00 83.12 101 VAL A N 1
ATOM 773 C CA . VAL A 1 101 ? -16.683 2.390 17.739 1.00 83.12 101 VAL A CA 1
ATOM 774 C C . VAL A 1 101 ? -17.848 1.875 16.910 1.00 83.12 101 VAL A C 1
ATOM 776 O O . VAL A 1 101 ? -18.157 2.446 15.867 1.00 83.12 101 VAL A O 1
ATOM 779 N N . SER A 1 102 ? -18.474 0.790 17.359 1.00 83.00 102 SER A N 1
ATOM 780 C CA . SER A 1 102 ? -19.654 0.203 16.713 1.00 83.00 102 SER A CA 1
ATOM 781 C C . SER A 1 102 ? -20.964 0.774 17.259 1.00 83.00 102 SER A C 1
ATOM 783 O O . SER A 1 102 ? -21.911 0.967 16.502 1.00 83.00 102 SER A O 1
ATOM 785 N N . ARG A 1 103 ? -21.022 1.070 18.561 1.00 80.31 103 ARG A N 1
ATOM 786 C CA . ARG A 1 103 ? -22.178 1.661 19.241 1.00 80.31 103 ARG A CA 1
ATOM 787 C C . ARG A 1 103 ? -21.699 2.452 20.457 1.00 80.31 103 ARG A C 1
ATOM 789 O O . ARG A 1 103 ? -20.772 2.024 21.140 1.00 80.31 103 ARG A O 1
ATOM 796 N N . ILE A 1 104 ? -22.328 3.595 20.715 1.00 82.75 104 ILE A N 1
ATOM 797 C CA . ILE A 1 104 ? -22.212 4.326 21.980 1.00 82.75 104 ILE A CA 1
ATOM 798 C C . ILE A 1 104 ? -23.592 4.239 22.621 1.00 82.75 104 ILE A C 1
ATOM 800 O O . ILE A 1 104 ? -24.568 4.698 22.031 1.00 82.75 104 ILE A O 1
ATOM 804 N N . GLU A 1 105 ? -23.674 3.595 23.777 1.00 84.44 105 GLU A N 1
ATOM 805 C CA . GLU A 1 105 ? -24.883 3.574 24.598 1.00 84.44 105 GLU A CA 1
ATOM 806 C C . GLU A 1 105 ? -24.728 4.624 25.696 1.00 84.44 105 GLU A C 1
ATOM 808 O O . GLU A 1 105 ? -23.676 4.720 26.334 1.00 84.44 105 GLU A O 1
ATOM 813 N N . ASP A 1 106 ? -25.759 5.449 25.865 1.00 81.88 106 ASP A N 1
ATOM 814 C CA . ASP A 1 106 ? -25.814 6.427 26.944 1.00 81.88 106 ASP A CA 1
ATOM 815 C C . ASP A 1 106 ? -26.284 5.736 28.230 1.00 81.88 106 ASP A C 1
ATOM 817 O O . ASP A 1 106 ? -27.110 4.826 28.208 1.00 81.88 106 ASP A O 1
ATOM 821 N N . LYS A 1 107 ? -25.785 6.192 29.379 1.00 72.12 107 LYS A N 1
ATOM 822 C CA . LYS A 1 107 ? -26.120 5.642 30.701 1.00 72.12 107 LYS A CA 1
ATOM 823 C C . LYS A 1 107 ? -27.560 5.972 31.132 1.00 72.12 107 LYS A C 1
ATOM 825 O O . LYS A 1 107 ? -27.992 5.557 32.202 1.00 72.12 107 LYS A O 1
ATOM 830 N N . MET A 1 108 ? -28.286 6.739 30.321 1.00 61.53 108 MET A N 1
ATOM 831 C CA . MET A 1 108 ? -29.652 7.204 30.567 1.00 61.53 108 MET A CA 1
ATOM 832 C C . MET A 1 108 ? -30.702 6.365 29.822 1.00 61.53 108 MET A C 1
ATOM 834 O O . MET A 1 108 ? -31.764 6.874 29.469 1.00 61.53 108 MET A O 1
ATOM 838 N N . GLU A 1 109 ? -30.427 5.086 29.579 1.00 56.91 109 GLU A N 1
ATOM 839 C CA . GLU A 1 109 ? -31.477 4.125 29.248 1.00 56.91 109 GLU A CA 1
ATOM 840 C C . GLU A 1 109 ? -32.087 3.630 30.573 1.00 56.91 109 GLU A C 1
ATOM 842 O O . GLU A 1 109 ? -31.402 3.048 31.415 1.00 56.91 109 GLU A O 1
ATOM 847 N N . LYS A 1 110 ? -33.344 4.030 30.801 1.00 43.97 110 LYS A N 1
ATOM 848 C CA . LYS A 1 110 ? -34.171 3.707 31.974 1.00 43.97 110 LYS A CA 1
ATOM 849 C C . LYS A 1 110 ? -34.479 2.220 32.079 1.00 43.97 110 LYS A C 1
ATOM 851 O O . LYS A 1 110 ? -34.760 1.620 31.020 1.00 43.97 110 LYS A O 1
#

Foldseek 3Di:
DDDDDDPPDPVVDDDDPVVCVVVVPLVVLLVVCVVVVWCVVVLVLLVLLVNHQQDADPVRHGLQDRDSCSSVVPRDDDPQSVVQSVVCVVVVNHGDRDDDDPDDDDPPPD

Radius of gyration: 19.36 Å; chains: 1; bounding box: 65×36×50 Å